Protein AF-A0A953SJZ0-F1 (afdb_monomer)

Foldseek 3Di:
DPPPDPDPDDDDDDDDPPFDPVQKDKDKDKDKDWDALVRQLVVVCVDPPQDNDDPRNVVVSVVSVVVLVVAQDPVRTHIDMDMDIDIDGDD

Mean predicted aligned error: 7.17 Å

Radius of gyration: 18.1 Å; Cα contacts (8 Å, |Δi|>4): 83; chains: 1; bounding box: 40×33×41 Å

Sequence (91 aa):
AGPSSHQTVAKDPTVAPPFDPSRMRRLRFTNEQRLDEAGLIGRAMSASYVPKDGEKAERLVDGLRRLFAEHVGSDGRVGLVYGVWVYLCEL

Secondary structure (DSSP, 8-state):
---------PPPPP--TT--GGGEEEEEEEEEEEE-HHHHHHHHHTSTTS--SHHHHHHHHHHHHHHHHHH--TTS-EEEEEEEEEEEE--

Solvent-accessible surface area (backbone atoms only — not comparable to full-atom values): 5914 Å² total; per-residue (Å²): 133,79,85,84,74,89,70,82,78,75,75,84,80,90,70,65,86,91,53,52,74,92,58,45,46,80,45,80,49,77,50,75,45,81,26,40,69,67,50,49,52,52,59,54,68,65,43,89,86,52,64,88,59,64,72,66,25,52,54,49,51,54,49,50,52,51,51,41,73,76,55,48,42,100,86,62,30,36,77,51,74,44,81,44,78,46,79,47,64,84,134

Nearest PDB structures (foldseek):
  1p91-assembly1_A  TM=4.853E-01  e=8.008E-01  Escherichia coli
  7veo-assembly1_B  TM=6.423E-01  e=7.431E+00  Bombyx mori
  1p91-assembly1_B  TM=3.448E-01  e=4.330E+00  Escherichia coli

pLDDT: mean 86.86, std 16.24, range [34.34, 98.5]

Structure (mmCIF, N/CA/C/O backbone):
data_AF-A0A953SJZ0-F1
#
_entry.id   AF-A0A953SJZ0-F1
#
loop_
_atom_site.group_PDB
_atom_site.id
_atom_site.type_symbol
_atom_site.label_atom_id
_atom_site.label_alt_id
_atom_site.label_comp_id
_atom_site.label_asym_id
_atom_site.label_entity_id
_atom_site.label_seq_id
_atom_site.pdbx_PDB_ins_code
_atom_site.Cartn_x
_atom_site.Cartn_y
_atom_site.Cartn_z
_atom_site.occupancy
_atom_site.B_iso_or_equiv
_atom_site.auth_seq_id
_atom_site.auth_comp_id
_atom_site.auth_asym_id
_atom_site.auth_atom_id
_atom_site.pdbx_PDB_model_num
ATOM 1 N N . ALA A 1 1 ? -15.172 -16.731 -4.978 1.00 34.41 1 ALA A N 1
ATOM 2 C CA . ALA A 1 1 ? -15.000 -15.388 -5.562 1.00 34.41 1 ALA A CA 1
ATOM 3 C C . ALA A 1 1 ? -13.507 -15.163 -5.760 1.00 34.41 1 ALA A C 1
ATOM 5 O O . ALA A 1 1 ? -12.771 -15.262 -4.788 1.00 34.41 1 ALA A O 1
ATOM 6 N N . GLY A 1 2 ? -13.036 -15.009 -7.000 1.00 34.34 2 GLY A N 1
ATOM 7 C CA . GLY A 1 2 ? -11.628 -14.677 -7.250 1.00 34.34 2 GLY A CA 1
ATOM 8 C C . GLY A 1 2 ? -11.343 -13.230 -6.830 1.00 34.34 2 GLY A C 1
ATOM 9 O O . GLY A 1 2 ? -12.275 -12.423 -6.850 1.00 34.34 2 GLY A O 1
ATOM 10 N N . PRO A 1 3 ? -10.110 -12.877 -6.432 1.00 39.00 3 PRO A N 1
ATOM 11 C CA . PRO A 1 3 ? -9.793 -11.504 -6.064 1.00 39.00 3 PRO A CA 1
ATOM 12 C C . PRO A 1 3 ? -9.943 -10.603 -7.297 1.00 39.00 3 PRO A C 1
ATOM 14 O O . PRO A 1 3 ? -9.213 -10.750 -8.279 1.00 39.00 3 PRO A O 1
ATOM 17 N N . SER A 1 4 ? -10.904 -9.677 -7.255 1.00 38.88 4 SER A N 1
ATOM 18 C CA . SER A 1 4 ? -11.037 -8.612 -8.250 1.00 38.88 4 SER A CA 1
ATOM 19 C C . SER A 1 4 ? -9.772 -7.763 -8.219 1.00 38.88 4 SER A C 1
ATOM 21 O O . SER A 1 4 ? -9.538 -6.989 -7.294 1.00 38.88 4 SER A O 1
ATOM 23 N N . SER A 1 5 ? -8.914 -7.943 -9.219 1.00 45.78 5 SER A N 1
ATOM 24 C CA . SER A 1 5 ? -7.667 -7.204 -9.326 1.00 45.78 5 SER A CA 1
ATOM 25 C C . SER A 1 5 ? -7.912 -5.916 -10.104 1.00 45.78 5 SER A C 1
ATOM 27 O O . SER A 1 5 ? -7.928 -5.918 -11.333 1.00 45.78 5 SER A O 1
ATOM 29 N N . HIS A 1 6 ? -8.082 -4.798 -9.395 1.00 44.03 6 HIS A N 1
ATOM 30 C CA . HIS A 1 6 ? -7.918 -3.468 -9.984 1.00 44.03 6 HIS A CA 1
ATOM 31 C C . HIS A 1 6 ? -6.421 -3.233 -10.251 1.00 44.03 6 HIS A C 1
ATOM 33 O O . HIS A 1 6 ? -5.736 -2.520 -9.523 1.00 44.03 6 HIS A O 1
ATOM 39 N N . GLN A 1 7 ? -5.880 -3.909 -11.266 1.00 50.16 7 GLN A N 1
ATOM 40 C CA . GLN A 1 7 ? -4.531 -3.667 -11.767 1.00 50.16 7 GLN A CA 1
ATOM 41 C C . GLN A 1 7 ? -4.579 -2.477 -12.726 1.00 50.16 7 GLN A C 1
ATOM 43 O O . GLN A 1 7 ? -4.979 -2.617 -13.879 1.00 50.16 7 GLN A O 1
ATOM 48 N N . THR A 1 8 ? -4.134 -1.304 -12.274 1.00 52.19 8 THR A N 1
ATOM 49 C CA . THR A 1 8 ? -3.720 -0.249 -13.204 1.00 52.19 8 THR A CA 1
ATOM 50 C C . THR A 1 8 ? -2.445 -0.732 -13.889 1.00 52.19 8 THR A C 1
ATOM 52 O O . THR A 1 8 ? -1.369 -0.725 -13.292 1.00 52.19 8 THR A O 1
ATOM 55 N N . VAL A 1 9 ? -2.558 -1.216 -15.125 1.00 54.47 9 VAL A N 1
ATOM 56 C CA . VAL A 1 9 ? -1.386 -1.572 -15.930 1.00 54.47 9 VAL A CA 1
ATOM 57 C C . VAL A 1 9 ? -0.752 -0.266 -16.398 1.00 54.47 9 VAL A C 1
ATOM 59 O O . VAL A 1 9 ? -1.321 0.446 -17.224 1.00 54.47 9 VAL A O 1
ATOM 62 N N . ALA A 1 10 ? 0.402 0.085 -15.830 1.00 60.38 10 ALA A N 1
ATOM 63 C CA . ALA A 1 10 ? 1.183 1.216 -16.312 1.00 60.38 10 ALA A CA 1
ATOM 64 C C . ALA A 1 10 ? 1.588 0.965 -17.775 1.00 60.38 10 ALA A C 1
ATOM 66 O O . ALA A 1 10 ? 2.029 -0.133 -18.116 1.00 60.38 10 ALA A O 1
ATOM 67 N N . LYS A 1 11 ? 1.431 1.978 -18.634 1.00 68.56 11 LYS A N 1
ATOM 68 C CA . LYS A 1 11 ? 1.959 1.961 -20.005 1.00 68.56 11 LYS A CA 1
ATOM 69 C C . LYS A 1 11 ? 3.473 1.716 -19.953 1.00 68.56 11 LYS A C 1
ATOM 71 O O . LYS A 1 11 ? 4.128 2.247 -19.054 1.00 68.56 11 LYS A O 1
ATOM 76 N N . ASP A 1 12 ? 4.016 0.940 -20.895 1.00 72.00 12 ASP A N 1
ATOM 77 C CA . ASP A 1 12 ? 5.466 0.727 -20.976 1.00 72.00 12 ASP A CA 1
ATOM 78 C C . ASP A 1 12 ? 6.184 2.098 -21.038 1.00 72.00 12 ASP A C 1
ATOM 80 O O . ASP A 1 12 ? 5.733 2.996 -21.763 1.00 72.00 12 ASP A O 1
ATOM 84 N N . PRO A 1 13 ? 7.252 2.306 -20.247 1.00 72.94 13 PRO A N 1
ATOM 85 C CA . PRO A 1 13 ? 7.922 3.592 -20.150 1.00 72.94 13 PRO A CA 1
ATOM 86 C C . PRO A 1 13 ? 8.700 3.900 -21.430 1.00 72.94 13 PRO A C 1
ATOM 88 O O . PRO A 1 13 ? 9.395 3.044 -21.976 1.00 72.94 13 PRO A O 1
ATOM 91 N N . THR A 1 14 ? 8.648 5.156 -21.871 1.00 79.81 14 THR A N 1
ATOM 92 C CA . THR A 1 14 ? 9.612 5.678 -22.843 1.00 79.81 14 THR A CA 1
ATOM 93 C C . THR A 1 14 ? 10.917 5.970 -22.109 1.00 79.81 14 THR A C 1
ATOM 95 O O . THR A 1 14 ? 10.932 6.782 -21.185 1.00 79.81 14 THR A O 1
ATOM 98 N N . VAL A 1 15 ? 12.008 5.326 -22.514 1.00 79.81 15 VAL A N 1
ATOM 99 C CA . VAL A 1 15 ? 13.353 5.554 -21.966 1.00 79.81 15 VAL A CA 1
ATOM 100 C C . VAL A 1 15 ? 14.222 6.310 -22.969 1.00 79.81 15 VAL A C 1
ATOM 102 O O . VAL A 1 15 ? 14.138 6.082 -24.173 1.00 79.81 15 VAL A O 1
ATOM 105 N N . ALA A 1 16 ? 15.023 7.252 -22.468 1.00 81.25 16 ALA A N 1
ATOM 106 C CA . ALA A 1 16 ? 15.976 8.015 -23.268 1.00 81.25 16 ALA A CA 1
ATOM 107 C C . ALA A 1 16 ? 17.292 7.228 -23.461 1.00 81.25 16 ALA A C 1
ATOM 109 O O . ALA A 1 16 ? 17.578 6.320 -22.674 1.00 81.25 16 ALA A O 1
ATOM 110 N N . PRO A 1 17 ? 18.127 7.580 -24.457 1.00 80.00 17 PRO A N 1
ATOM 111 C CA . PRO A 1 17 ? 19.475 7.029 -24.588 1.00 80.00 17 PRO A CA 1
ATOM 112 C C . PRO A 1 17 ? 20.278 7.133 -23.275 1.00 80.00 17 PRO A C 1
ATOM 114 O O . PRO A 1 17 ? 20.109 8.111 -22.542 1.00 80.00 17 PRO A O 1
ATOM 117 N N . PRO A 1 18 ? 21.157 6.160 -22.970 1.00 82.12 18 PRO A N 1
ATOM 118 C CA . PRO A 1 18 ? 21.651 5.090 -23.847 1.00 82.12 18 PRO A CA 1
ATOM 119 C C . PRO A 1 18 ? 20.796 3.808 -23.861 1.00 82.12 18 PRO A C 1
ATOM 121 O O . PRO A 1 18 ? 21.228 2.800 -24.412 1.00 82.12 18 PRO A O 1
ATOM 124 N N . PHE A 1 19 ? 19.607 3.809 -23.257 1.00 84.50 19 PHE A N 1
ATOM 125 C CA . PHE A 1 19 ? 18.791 2.601 -23.145 1.00 84.50 19 PHE A CA 1
ATOM 126 C C . PHE A 1 19 ? 18.084 2.279 -24.467 1.00 84.50 19 PHE A C 1
ATOM 128 O O . PHE A 1 19 ? 17.154 2.975 -24.869 1.00 84.50 19 PHE A O 1
ATOM 135 N N . ASP A 1 20 ? 18.531 1.217 -25.140 1.00 82.75 20 ASP A N 1
ATOM 136 C CA . ASP A 1 20 ? 17.892 0.679 -26.342 1.00 82.75 20 ASP A CA 1
ATOM 137 C C . ASP A 1 20 ? 16.664 -0.164 -25.942 1.00 82.75 20 ASP A C 1
ATOM 139 O O . ASP A 1 20 ? 16.827 -1.204 -25.291 1.00 82.75 20 ASP A O 1
ATOM 143 N N . PRO A 1 21 ? 15.434 0.223 -26.338 1.00 81.50 21 PRO A N 1
ATOM 144 C CA . PRO A 1 21 ? 14.231 -0.543 -26.022 1.00 81.50 21 PRO A CA 1
ATOM 145 C C . PRO A 1 21 ? 14.284 -2.000 -26.496 1.00 81.50 21 PRO A C 1
ATOM 147 O O . PRO A 1 21 ? 13.686 -2.864 -25.857 1.00 81.50 21 PRO A O 1
ATOM 150 N N . SER A 1 22 ? 15.016 -2.299 -27.578 1.00 82.56 22 SER A N 1
ATOM 151 C CA . SER A 1 22 ? 15.175 -3.668 -28.088 1.00 82.56 22 SER A CA 1
ATOM 152 C C . SER A 1 22 ? 16.025 -4.560 -27.174 1.00 82.56 22 SER A C 1
ATOM 154 O O . SER A 1 22 ? 15.905 -5.784 -27.222 1.00 82.56 22 SER A O 1
ATOM 156 N N . ARG A 1 23 ? 16.841 -3.957 -26.299 1.00 85.31 23 ARG A N 1
ATOM 157 C CA . ARG A 1 23 ? 17.669 -4.639 -25.290 1.00 85.31 23 ARG A CA 1
ATOM 158 C C . ARG A 1 23 ? 17.036 -4.629 -23.898 1.00 85.31 23 ARG A C 1
ATOM 160 O O . ARG A 1 23 ? 17.632 -5.121 -22.941 1.00 85.31 23 ARG A O 1
ATOM 167 N N . MET A 1 24 ? 15.832 -4.075 -23.770 1.00 86.69 24 MET A N 1
ATOM 168 C CA . MET A 1 24 ? 15.167 -3.903 -22.488 1.00 86.69 24 MET A CA 1
ATOM 169 C C . MET A 1 24 ? 14.354 -5.145 -22.113 1.00 86.69 24 MET A C 1
ATOM 171 O O . MET A 1 24 ? 13.412 -5.544 -22.797 1.00 86.69 24 MET A O 1
ATOM 175 N N . ARG A 1 25 ? 14.684 -5.746 -20.972 1.00 89.94 25 ARG A N 1
ATOM 176 C CA . ARG A 1 25 ? 13.940 -6.860 -20.382 1.00 89.94 25 ARG A CA 1
ATOM 177 C C . ARG A 1 25 ? 12.943 -6.343 -19.358 1.00 89.94 25 ARG A C 1
ATOM 179 O O . ARG A 1 25 ? 13.318 -5.658 -18.408 1.00 89.94 25 ARG A O 1
ATOM 186 N N . ARG A 1 26 ? 11.677 -6.735 -19.506 1.00 89.75 26 ARG A N 1
ATOM 187 C CA . ARG A 1 26 ? 10.631 -6.464 -18.514 1.00 89.75 26 ARG A CA 1
ATOM 188 C C . ARG A 1 26 ? 10.534 -7.617 -17.517 1.00 89.75 26 ARG A C 1
ATOM 190 O O . ARG A 1 26 ? 10.250 -8.750 -17.896 1.00 89.75 26 ARG A O 1
ATOM 197 N N . LEU A 1 27 ? 10.734 -7.314 -16.242 1.00 91.75 27 LEU A N 1
ATOM 198 C CA . LEU A 1 27 ? 10.611 -8.236 -15.118 1.00 91.75 27 LEU A CA 1
ATOM 199 C C . LEU A 1 27 ? 9.400 -7.843 -14.270 1.00 91.75 27 LEU A C 1
ATOM 201 O O . LEU A 1 27 ? 9.111 -6.657 -14.100 1.00 91.75 27 LEU A O 1
ATOM 205 N N . ARG A 1 28 ? 8.701 -8.841 -13.725 1.00 91.50 28 ARG A N 1
ATOM 206 C CA . ARG A 1 28 ? 7.593 -8.644 -12.787 1.00 91.50 28 ARG A CA 1
ATOM 207 C C . ARG A 1 28 ? 7.932 -9.319 -11.470 1.00 91.50 28 AR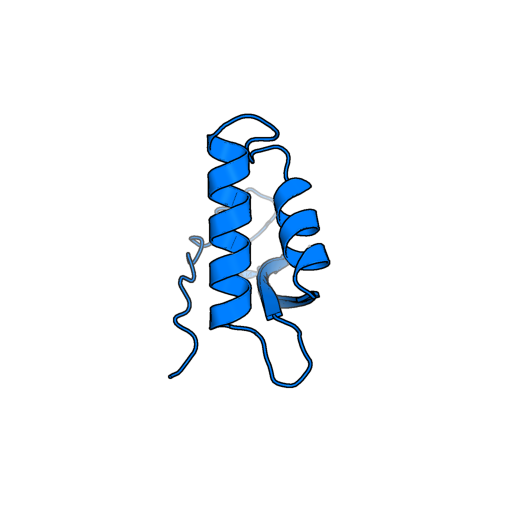G A C 1
ATOM 209 O O . ARG A 1 28 ? 8.234 -10.508 -11.450 1.00 91.50 28 ARG A O 1
ATOM 216 N N . PHE A 1 29 ? 7.812 -8.568 -10.389 1.00 92.44 29 PHE A N 1
ATOM 217 C CA . PHE A 1 29 ? 7.940 -9.068 -9.030 1.00 92.44 29 PHE A CA 1
ATOM 218 C C . PHE A 1 29 ? 6.651 -8.799 -8.265 1.00 92.44 29 PHE A C 1
ATOM 220 O O . PHE A 1 29 ? 5.910 -7.861 -8.567 1.00 92.44 29 PHE A O 1
ATOM 227 N N . THR A 1 30 ? 6.403 -9.624 -7.258 1.00 92.56 30 THR A N 1
ATOM 228 C CA . THR A 1 30 ? 5.318 -9.419 -6.306 1.00 92.56 30 THR A CA 1
ATOM 229 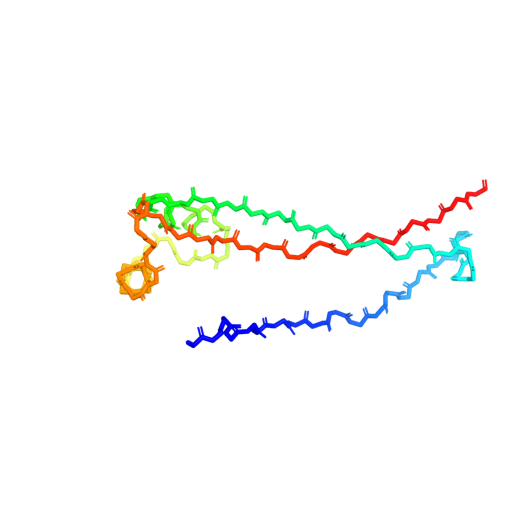C C . THR A 1 30 ? 5.928 -9.146 -4.943 1.00 92.56 30 THR A C 1
ATOM 231 O O . THR A 1 30 ? 6.802 -9.885 -4.498 1.00 92.56 30 THR A O 1
ATOM 234 N N . ASN A 1 31 ? 5.457 -8.093 -4.284 1.00 91.06 31 ASN A N 1
ATOM 235 C CA . ASN A 1 31 ? 5.735 -7.832 -2.881 1.00 91.06 31 ASN A CA 1
ATOM 236 C C . ASN A 1 31 ? 4.430 -7.981 -2.093 1.00 91.06 31 ASN A C 1
ATOM 238 O O . ASN A 1 31 ? 3.509 -7.185 -2.277 1.00 91.06 31 ASN A O 1
ATOM 242 N N . GLU A 1 32 ? 4.348 -9.005 -1.247 1.00 94.31 32 GLU A N 1
ATOM 243 C CA . GLU A 1 32 ? 3.194 -9.271 -0.388 1.00 94.31 32 GLU A CA 1
ATOM 244 C C . GLU A 1 32 ? 3.529 -8.946 1.068 1.00 94.31 32 GLU A C 1
ATOM 246 O O . GLU A 1 32 ? 4.528 -9.412 1.614 1.00 94.31 32 GLU A O 1
ATOM 251 N N . GLN A 1 33 ? 2.651 -8.178 1.712 1.00 94.75 33 GLN A N 1
ATOM 252 C CA . GLN A 1 33 ? 2.670 -7.950 3.155 1.00 94.75 33 GLN A CA 1
ATOM 253 C C . GLN A 1 33 ? 1.443 -8.612 3.778 1.00 94.75 33 GLN A C 1
ATOM 255 O O . GLN A 1 33 ? 0.315 -8.293 3.401 1.00 94.75 33 GLN A O 1
ATOM 260 N N . ARG A 1 34 ? 1.660 -9.514 4.743 1.00 96.88 34 ARG A N 1
ATOM 261 C CA . ARG A 1 34 ? 0.585 -10.133 5.533 1.00 96.88 34 ARG A CA 1
ATOM 262 C C . ARG A 1 34 ? 0.387 -9.367 6.833 1.00 96.88 34 ARG A C 1
ATOM 264 O O . ARG A 1 34 ? 1.256 -9.415 7.705 1.00 96.88 34 ARG A O 1
ATOM 271 N N . LEU A 1 35 ? -0.746 -8.688 6.952 1.00 98.00 35 LEU A N 1
ATOM 272 C CA . LEU A 1 35 ? -1.017 -7.712 8.005 1.00 98.00 35 LEU A CA 1
ATOM 273 C C . LEU A 1 35 ? -2.229 -8.142 8.833 1.00 98.00 35 LEU A C 1
ATOM 275 O O . LEU A 1 35 ? -3.217 -8.622 8.280 1.00 98.00 35 LEU A O 1
ATOM 279 N N . ASP A 1 36 ? -2.150 -7.955 10.146 1.00 98.38 36 ASP A N 1
ATOM 280 C CA . ASP A 1 36 ? -3.337 -7.893 10.998 1.00 98.38 36 ASP A CA 1
ATOM 281 C C . ASP A 1 36 ? -4.025 -6.520 10.842 1.00 98.38 36 ASP A C 1
ATOM 283 O O . ASP A 1 36 ? -3.576 -5.666 10.068 1.00 98.38 36 ASP A O 1
ATOM 287 N N . GLU A 1 37 ? -5.137 -6.299 11.546 1.00 98.25 37 GLU A N 1
ATOM 288 C CA . GLU A 1 37 ? -5.908 -5.054 11.436 1.00 98.25 37 GLU A CA 1
ATOM 289 C C . GLU A 1 37 ? -5.051 -3.824 11.776 1.00 98.25 37 GLU A C 1
ATOM 291 O O . GLU A 1 37 ? -5.024 -2.841 11.029 1.00 98.25 37 GLU A O 1
ATOM 296 N N . ALA A 1 38 ? -4.297 -3.900 12.876 1.00 98.25 38 ALA A N 1
ATOM 297 C CA . ALA A 1 38 ? -3.421 -2.822 13.321 1.00 98.25 38 ALA A CA 1
ATOM 298 C C . ALA A 1 38 ? -2.315 -2.536 12.294 1.00 98.25 38 ALA A C 1
ATOM 300 O O . ALA A 1 38 ? -2.039 -1.375 11.985 1.00 98.25 38 ALA A O 1
ATOM 301 N N . GLY A 1 39 ? -1.720 -3.582 11.719 1.00 97.81 39 GLY A N 1
ATOM 302 C CA . GLY A 1 39 ? -0.723 -3.491 10.662 1.00 97.81 39 GLY A CA 1
ATOM 303 C C . GLY A 1 39 ? -1.277 -2.868 9.383 1.00 97.81 39 GLY A C 1
ATOM 304 O O . GLY A 1 39 ? -0.606 -2.026 8.784 1.00 97.81 39 GLY A O 1
ATOM 305 N N . LEU A 1 40 ? -2.506 -3.216 8.980 1.00 97.44 40 LEU A N 1
ATOM 306 C CA . LEU A 1 40 ? -3.172 -2.617 7.819 1.00 97.44 40 LEU A CA 1
ATOM 307 C C . LEU A 1 40 ? -3.386 -1.113 8.021 1.00 97.44 40 LEU A C 1
ATOM 309 O O . LEU A 1 40 ? -3.002 -0.312 7.164 1.00 97.44 40 LEU A O 1
ATOM 313 N N . ILE A 1 41 ? -3.958 -0.729 9.165 1.00 97.56 41 ILE A N 1
ATOM 314 C CA . ILE A 1 41 ? -4.220 0.675 9.499 1.00 97.56 41 ILE A CA 1
ATOM 315 C C . ILE A 1 41 ? -2.902 1.445 9.595 1.00 97.56 41 ILE A C 1
ATOM 317 O O . ILE A 1 41 ? -2.742 2.47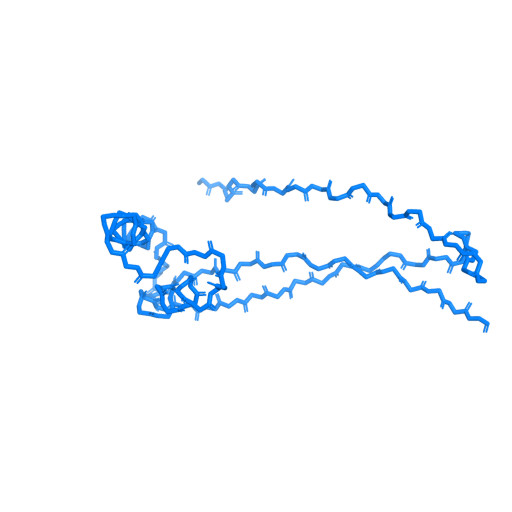6 8.943 1.00 97.56 41 ILE A O 1
ATOM 321 N N . GLY A 1 42 ? -1.916 0.924 10.328 1.00 96.81 42 GLY A N 1
ATOM 322 C CA . GLY A 1 42 ? -0.600 1.548 10.460 1.00 96.81 42 GLY A CA 1
ATOM 323 C C . GLY A 1 42 ? 0.102 1.735 9.112 1.00 96.81 42 GLY A C 1
ATOM 324 O O . GLY A 1 42 ? 0.671 2.796 8.844 1.00 96.81 42 GLY A O 1
ATOM 325 N N . ARG A 1 43 ? 0.009 0.746 8.213 1.00 95.81 43 ARG A N 1
ATOM 326 C CA . ARG A 1 43 ? 0.599 0.815 6.871 1.00 95.81 43 ARG A CA 1
ATOM 327 C C . ARG A 1 43 ? -0.065 1.862 5.983 1.00 95.81 43 ARG A C 1
ATOM 329 O O . ARG A 1 43 ? 0.641 2.507 5.203 1.00 95.81 43 ARG A O 1
ATOM 336 N N . ALA A 1 44 ? -1.383 2.021 6.077 1.00 94.81 44 ALA A N 1
ATOM 337 C CA . ALA A 1 44 ? -2.099 3.083 5.379 1.00 94.81 44 ALA A CA 1
ATOM 338 C C . ALA A 1 44 ? -1.706 4.454 5.947 1.00 94.81 44 ALA A C 1
ATOM 340 O O . ALA A 1 44 ? -1.301 5.343 5.199 1.00 94.81 44 ALA A O 1
ATOM 341 N N . MET A 1 45 ? -1.715 4.586 7.276 1.00 94.69 45 MET A N 1
ATOM 342 C CA . MET A 1 45 ? -1.416 5.830 7.988 1.00 94.69 45 MET A CA 1
ATOM 343 C C . MET A 1 45 ? 0.052 6.261 7.908 1.00 94.69 45 MET A C 1
ATOM 345 O O . MET A 1 45 ? 0.356 7.403 8.246 1.00 94.69 45 MET A O 1
ATOM 349 N N . SER A 1 46 ? 0.971 5.427 7.415 1.00 94.38 46 SER A N 1
ATOM 350 C CA . SER A 1 46 ? 2.358 5.839 7.164 1.00 94.38 46 SER A CA 1
ATOM 351 C C . SER A 1 46 ? 2.544 6.609 5.852 1.00 94.38 46 SER A C 1
ATOM 353 O O . SER A 1 46 ? 3.519 7.346 5.710 1.00 94.38 46 SER A O 1
ATOM 355 N N . ALA A 1 47 ? 1.614 6.509 4.894 1.00 93.06 47 ALA A N 1
ATOM 356 C CA . ALA A 1 47 ? 1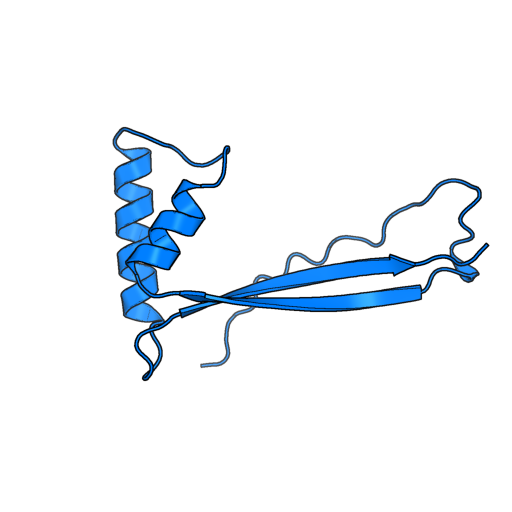.752 7.186 3.606 1.00 93.06 47 ALA A CA 1
ATOM 357 C C . ALA A 1 47 ? 1.579 8.709 3.749 1.00 93.06 47 ALA A C 1
ATOM 359 O O . ALA A 1 47 ? 0.635 9.180 4.374 1.00 93.06 47 ALA A O 1
ATOM 360 N N . SER A 1 48 ? 2.475 9.515 3.179 1.00 92.19 48 SER A N 1
ATOM 361 C CA . SER A 1 48 ? 2.450 10.980 3.359 1.00 92.19 48 SER A CA 1
ATOM 362 C C . SER A 1 48 ? 1.210 11.662 2.768 1.00 92.19 48 SER A C 1
ATOM 364 O O . SER A 1 48 ? 0.852 12.749 3.204 1.00 92.19 48 SER A O 1
ATOM 366 N N . TYR A 1 49 ? 0.545 11.019 1.806 1.00 91.50 49 TYR A N 1
ATOM 367 C CA . TYR A 1 49 ? -0.615 11.560 1.098 1.00 91.50 49 TYR A CA 1
ATOM 368 C C . TYR A 1 49 ? -1.970 11.237 1.743 1.00 91.50 49 TYR A C 1
ATOM 370 O O . TYR A 1 49 ? -2.987 11.743 1.272 1.00 91.50 49 TYR A O 1
ATOM 378 N N 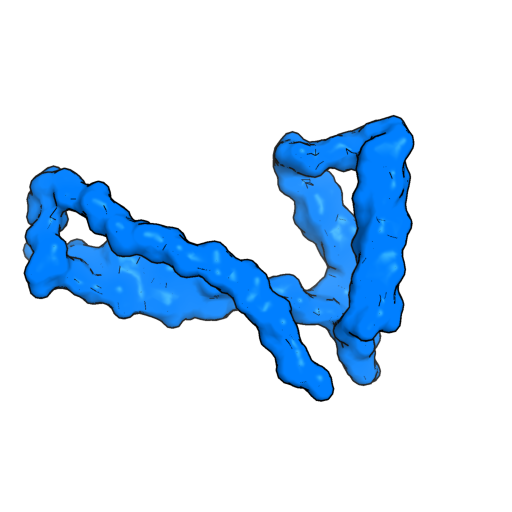. VAL A 1 50 ? -2.029 10.382 2.772 1.00 94.69 50 VAL A N 1
ATOM 379 C CA . VAL A 1 50 ? -3.303 10.125 3.465 1.00 94.69 50 VAL A CA 1
ATOM 380 C C . VAL A 1 50 ? -3.597 11.200 4.516 1.00 94.69 50 VAL A C 1
ATOM 382 O O . VAL A 1 50 ? -2.660 11.692 5.154 1.00 94.69 50 VAL A O 1
ATOM 385 N N . PRO A 1 51 ? -4.885 11.527 4.744 1.00 94.38 51 PRO A N 1
ATOM 386 C CA . PRO A 1 51 ? -5.304 12.376 5.855 1.00 94.38 51 PRO A CA 1
ATOM 387 C C . PRO A 1 51 ? -4.773 11.833 7.185 1.00 94.38 51 PRO A C 1
ATOM 389 O O . PRO A 1 51 ? -4.834 10.626 7.424 1.00 94.38 51 PRO A O 1
ATOM 392 N N . LYS A 1 52 ? -4.240 12.710 8.039 1.00 92.81 52 LYS A N 1
ATOM 393 C CA . LYS A 1 52 ? -3.670 12.323 9.342 1.00 92.81 52 LYS A CA 1
ATOM 394 C C . LYS A 1 52 ? -4.612 12.581 10.508 1.00 92.81 52 LYS A C 1
ATOM 396 O O . LYS A 1 52 ? -4.475 11.935 11.540 1.00 92.81 52 LYS A O 1
ATOM 401 N N . ASP A 1 53 ? -5.556 13.492 10.328 1.00 94.88 53 ASP A N 1
ATOM 402 C CA . ASP A 1 53 ? -6.484 13.948 11.346 1.00 94.88 53 ASP A CA 1
ATOM 403 C C . ASP A 1 53 ? -7.853 14.321 10.754 1.00 94.88 53 ASP A C 1
ATOM 405 O O . ASP A 1 53 ? -8.086 14.308 9.536 1.00 94.88 53 ASP A O 1
ATOM 409 N N . GLY A 1 54 ? -8.782 14.602 11.667 1.00 96.62 54 GLY A N 1
ATOM 410 C CA . GLY A 1 54 ? -10.151 14.988 11.368 1.00 96.62 54 GLY A CA 1
ATOM 411 C C . GLY A 1 54 ? -10.996 13.876 10.746 1.00 96.62 54 GLY A C 1
ATOM 412 O O . GLY A 1 54 ? -10.589 12.724 10.595 1.00 96.62 54 GLY A O 1
ATOM 413 N N . GLU A 1 55 ? -12.195 14.265 10.325 1.00 97.75 55 GLU A N 1
ATOM 414 C CA . GLU A 1 55 ? -13.238 13.355 9.844 1.00 97.75 55 GLU A CA 1
ATOM 415 C C . GLU A 1 55 ? -12.781 12.462 8.675 1.00 97.75 55 GLU A C 1
ATOM 417 O O . GLU A 1 55 ? -13.197 11.313 8.540 1.00 97.75 55 GLU A O 1
ATOM 422 N N . LYS A 1 56 ? -11.892 12.964 7.809 1.00 97.06 56 LYS A N 1
ATOM 423 C CA . LYS A 1 56 ? -11.369 12.171 6.687 1.00 97.06 56 LYS A CA 1
ATOM 424 C C . LYS A 1 56 ? -10.461 11.033 7.155 1.00 97.06 56 LYS A C 1
ATOM 426 O O . LYS A 1 56 ? -10.501 9.965 6.549 1.00 97.06 56 LYS A O 1
ATOM 431 N N . ALA A 1 57 ? -9.652 11.257 8.191 1.00 96.69 57 ALA A N 1
ATOM 432 C CA . ALA A 1 57 ? -8.813 10.212 8.768 1.00 96.69 57 ALA A CA 1
ATOM 433 C C . ALA A 1 57 ? -9.674 9.156 9.477 1.00 96.69 57 ALA A C 1
ATOM 435 O O . ALA A 1 57 ? -9.462 7.964 9.271 1.00 96.69 57 ALA A O 1
ATOM 436 N N . GLU A 1 58 ? -10.698 9.581 10.220 1.00 97.88 58 GLU A N 1
ATOM 437 C CA . GLU A 1 58 ? -11.653 8.679 10.882 1.00 97.88 58 GLU A CA 1
ATOM 438 C C . GLU A 1 58 ? -12.381 7.786 9.867 1.00 97.88 58 GLU A C 1
ATOM 440 O O . GLU A 1 58 ? -12.326 6.560 9.962 1.00 97.88 58 GLU A O 1
ATOM 445 N N . ARG A 1 59 ? -12.956 8.386 8.813 1.00 97.94 59 ARG A N 1
ATOM 446 C CA . ARG A 1 59 ? -13.621 7.644 7.727 1.00 97.94 59 ARG 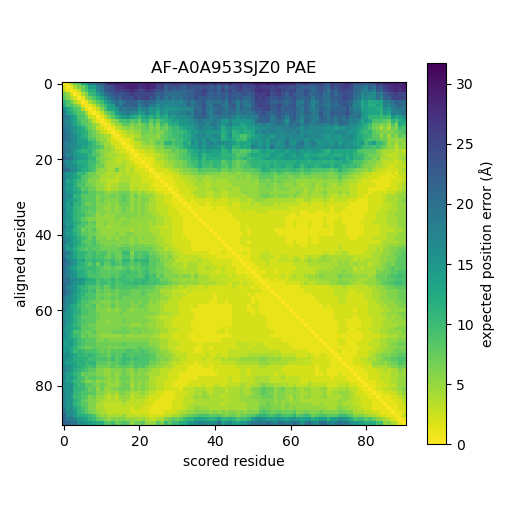A CA 1
ATOM 447 C C . ARG A 1 59 ? -12.684 6.660 7.023 1.00 97.94 59 ARG A C 1
ATOM 449 O O . ARG A 1 59 ? -13.120 5.578 6.632 1.00 97.94 59 ARG A O 1
ATOM 456 N N . LEU A 1 60 ? -11.411 7.025 6.841 1.00 96.94 60 LEU A N 1
ATOM 457 C CA . LEU A 1 60 ? -10.407 6.128 6.269 1.00 96.94 60 LEU A CA 1
ATOM 458 C C . LEU A 1 60 ? -10.175 4.916 7.179 1.00 96.94 60 LEU A C 1
ATOM 460 O O . LEU A 1 60 ? -10.204 3.785 6.698 1.00 96.94 60 LEU A O 1
ATOM 464 N N . VAL A 1 61 ? -9.969 5.141 8.478 1.00 98.06 61 VAL A N 1
ATOM 465 C CA . VAL A 1 61 ? -9.735 4.068 9.455 1.00 98.06 61 VAL A CA 1
ATOM 466 C C . VAL A 1 61 ? -10.938 3.129 9.539 1.00 98.06 61 VAL A C 1
ATOM 468 O O . VAL A 1 61 ? -10.761 1.913 9.480 1.00 98.06 61 VAL A O 1
ATOM 471 N N . ASP A 1 62 ? -12.157 3.661 9.597 1.00 98.31 62 ASP A N 1
ATOM 472 C CA . ASP A 1 62 ? -13.368 2.836 9.660 1.00 98.31 62 ASP A CA 1
ATOM 473 C C . ASP A 1 62 ? -13.589 2.029 8.376 1.00 98.31 62 ASP A C 1
ATOM 475 O O . ASP A 1 62 ? -13.950 0.850 8.427 1.00 98.31 62 ASP A O 1
ATOM 479 N N . GLY A 1 63 ? -13.287 2.621 7.216 1.00 98.19 63 GLY A N 1
ATOM 480 C CA . GLY A 1 63 ? -13.273 1.902 5.945 1.00 98.19 63 GLY A CA 1
ATOM 481 C C . GLY A 1 63 ? -12.267 0.748 5.938 1.00 98.19 63 GLY A C 1
ATOM 482 O O . GLY A 1 63 ? -12.599 -0.353 5.502 1.00 98.19 63 GLY A O 1
ATOM 483 N N . LEU A 1 64 ? -11.058 0.964 6.466 1.00 97.75 64 LEU A N 1
ATOM 484 C CA . LEU A 1 64 ? -10.025 -0.074 6.557 1.00 97.75 64 LEU A CA 1
ATOM 485 C C . LEU A 1 64 ? -10.419 -1.209 7.505 1.00 97.75 64 LEU A C 1
ATOM 487 O O . LEU A 1 64 ? -10.202 -2.368 7.162 1.00 97.75 64 LEU A O 1
ATOM 491 N N . ARG A 1 65 ? -11.038 -0.903 8.651 1.00 98.50 65 ARG A N 1
ATOM 492 C CA . ARG A 1 65 ? -11.573 -1.919 9.575 1.00 98.50 65 ARG A CA 1
ATOM 493 C C . ARG A 1 65 ? -12.627 -2.788 8.908 1.00 98.50 65 ARG A C 1
ATOM 495 O O . ARG A 1 65 ? -12.577 -4.012 9.001 1.00 98.50 65 ARG A O 1
ATOM 502 N N . ARG A 1 66 ? -13.559 -2.156 8.191 1.00 98.38 66 ARG A N 1
ATOM 503 C CA . ARG A 1 66 ? -14.594 -2.870 7.444 1.00 98.38 66 ARG A CA 1
ATOM 504 C C . ARG A 1 66 ? -13.983 -3.782 6.380 1.00 98.38 66 ARG A C 1
ATOM 506 O O . ARG A 1 66 ? -14.325 -4.958 6.330 1.00 98.38 66 ARG A O 1
ATOM 513 N N . LEU A 1 67 ? -13.050 -3.264 5.581 1.00 97.06 67 LEU A N 1
ATOM 514 C CA . LEU A 1 67 ? -12.351 -4.057 4.567 1.00 97.06 67 LEU A CA 1
ATOM 515 C C . LEU A 1 67 ? -11.556 -5.210 5.187 1.00 97.06 67 LEU A C 1
ATOM 517 O O . LEU A 1 67 ? -11.540 -6.304 4.632 1.00 97.06 67 LEU A O 1
ATOM 521 N N . PHE A 1 68 ? -10.916 -4.991 6.337 1.00 98.25 68 PHE A N 1
ATOM 522 C CA . PHE A 1 68 ? -10.225 -6.054 7.057 1.00 98.25 68 PHE A CA 1
ATOM 523 C C . PHE A 1 68 ? -11.197 -7.170 7.445 1.00 98.25 68 PHE A C 1
ATOM 525 O O . PHE A 1 68 ? -10.964 -8.322 7.093 1.00 98.25 68 PHE A O 1
ATOM 532 N N . ALA A 1 69 ? -12.317 -6.832 8.088 1.00 97.94 69 ALA A N 1
ATOM 533 C CA . ALA A 1 69 ? -13.330 -7.808 8.485 1.00 97.94 69 ALA A CA 1
ATOM 534 C C . ALA A 1 69 ? -13.916 -8.585 7.290 1.00 97.94 69 ALA A C 1
ATOM 536 O O . ALA A 1 69 ? -14.186 -9.778 7.407 1.00 97.94 69 ALA A O 1
ATOM 537 N N . GLU A 1 70 ? -14.080 -7.934 6.135 1.00 97.69 70 GLU A N 1
ATOM 538 C CA . GLU A 1 70 ? -14.593 -8.557 4.906 1.00 97.69 70 GLU A CA 1
ATOM 539 C C . GLU A 1 70 ? -13.581 -9.505 4.230 1.00 97.69 70 GLU A C 1
ATOM 541 O O . GLU A 1 70 ? -13.986 -10.425 3.515 1.00 97.69 70 GLU A O 1
ATOM 546 N N . HIS A 1 71 ? -12.274 -9.304 4.441 1.00 96.56 71 HIS A N 1
ATOM 547 C CA . HIS A 1 71 ? -11.214 -9.990 3.687 1.00 96.56 71 HIS A CA 1
ATOM 548 C C . HIS A 1 71 ? -10.218 -10.796 4.527 1.00 96.56 71 HIS A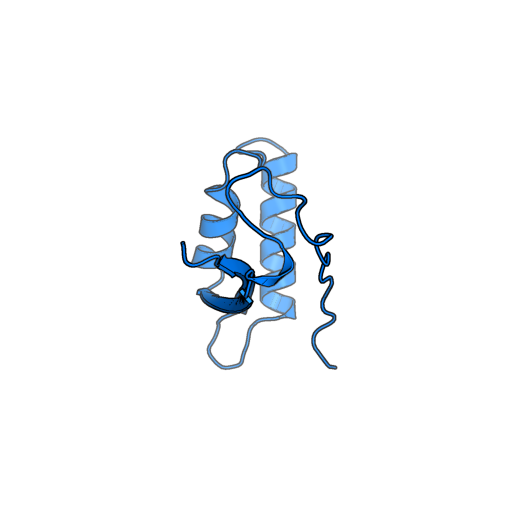 C 1
ATOM 550 O O . HIS A 1 71 ? -9.327 -11.431 3.953 1.00 96.56 71 HIS A O 1
ATOM 556 N N . VAL A 1 72 ? -10.326 -10.774 5.856 1.00 97.75 72 VAL A N 1
ATOM 557 C CA . VAL A 1 72 ? -9.412 -11.493 6.746 1.00 97.75 72 VAL A CA 1
ATOM 558 C C . VAL A 1 72 ? -9.428 -12.995 6.449 1.00 97.75 72 VAL A C 1
ATOM 560 O O . VAL A 1 72 ? -10.478 -13.630 6.340 1.00 97.75 72 VAL A O 1
ATOM 563 N N . GLY A 1 73 ? -8.237 -13.566 6.274 1.00 95.00 73 GLY A N 1
ATOM 564 C CA . GLY A 1 73 ? -8.061 -14.998 6.080 1.00 95.00 73 GLY A CA 1
ATOM 565 C C . GLY A 1 73 ? -8.238 -15.782 7.378 1.00 95.00 73 GLY A C 1
ATOM 566 O O . GLY A 1 73 ? -8.291 -15.230 8.476 1.00 95.00 73 GLY A O 1
ATOM 567 N N . SER A 1 74 ? -8.246 -17.110 7.270 1.00 95.75 74 SER A N 1
ATOM 568 C CA . SER A 1 74 ? -8.288 -18.004 8.435 1.00 95.75 74 SER A CA 1
ATOM 569 C C . SER A 1 74 ? -7.078 -17.860 9.369 1.00 95.75 74 SER A C 1
ATOM 571 O O . SER A 1 74 ? -7.134 -18.302 10.510 1.00 95.75 74 SER A O 1
ATOM 573 N N . ASP A 1 75 ? -5.983 -17.257 8.897 1.00 96.38 75 ASP A N 1
ATOM 574 C CA . ASP A 1 75 ? -4.788 -16.932 9.683 1.00 96.38 75 ASP A CA 1
ATOM 575 C C . ASP A 1 75 ? -4.893 -15.590 10.431 1.00 96.38 75 ASP A C 1
ATOM 577 O O . ASP A 1 75 ? -3.921 -15.155 11.050 1.00 96.38 75 ASP A O 1
ATOM 581 N N . GLY A 1 76 ? -6.050 -14.920 10.372 1.00 97.38 76 GLY A N 1
ATOM 582 C CA . GLY A 1 76 ? -6.270 -13.629 11.023 1.00 97.38 76 GLY A CA 1
ATOM 583 C C . GLY A 1 76 ? -5.558 -12.467 10.331 1.00 97.38 76 GLY A C 1
ATOM 584 O O . GLY A 1 76 ? -5.307 -11.443 10.965 1.00 97.38 76 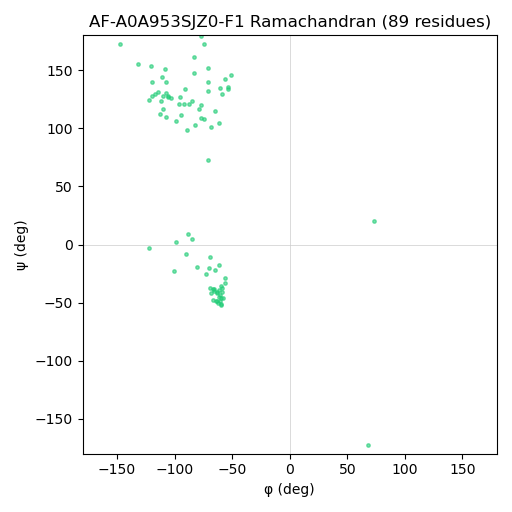GLY A O 1
ATOM 585 N N . ARG A 1 77 ? -5.189 -12.617 9.050 1.00 98.00 77 ARG A N 1
ATOM 586 C CA . ARG A 1 77 ? -4.443 -11.601 8.294 1.00 98.00 77 ARG A CA 1
ATOM 587 C C . ARG A 1 77 ? -5.055 -11.320 6.929 1.00 98.00 77 ARG A C 1
ATOM 589 O O . ARG A 1 77 ? -5.697 -12.174 6.323 1.00 98.00 77 ARG A O 1
ATOM 596 N N . VAL A 1 78 ? -4.786 -10.124 6.416 1.00 97.31 78 VAL A N 1
ATOM 597 C CA . VAL A 1 78 ? -5.040 -9.735 5.023 1.00 97.31 78 VAL A CA 1
ATOM 598 C C . VAL A 1 78 ? -3.728 -9.614 4.254 1.00 97.31 78 VAL A C 1
ATOM 600 O O . VAL A 1 78 ? -2.680 -9.303 4.825 1.00 97.31 78 VAL A O 1
ATOM 603 N N . GLY A 1 79 ? -3.785 -9.855 2.945 1.00 95.25 79 GLY A N 1
ATOM 604 C CA . GLY A 1 79 ? -2.656 -9.658 2.039 1.00 95.25 79 GLY A CA 1
ATOM 605 C C . GLY A 1 79 ? -2.727 -8.298 1.348 1.00 95.25 79 GLY A C 1
ATOM 606 O O . GLY A 1 79 ? -3.672 -8.029 0.609 1.00 95.25 79 GLY A O 1
ATOM 607 N N . LEU A 1 80 ? -1.705 -7.463 1.533 1.00 92.94 80 LEU A N 1
ATOM 608 C CA . LEU A 1 80 ? -1.476 -6.267 0.725 1.00 92.94 80 LEU A CA 1
ATOM 609 C C . LEU A 1 80 ? -0.417 -6.586 -0.336 1.00 92.94 80 LEU A C 1
ATOM 611 O O . LEU A 1 80 ? 0.765 -6.732 -0.021 1.00 92.94 80 LEU A O 1
ATOM 615 N N . VAL A 1 81 ? -0.857 -6.720 -1.590 1.00 91.94 81 VAL A N 1
ATOM 616 C CA . VAL A 1 81 ? -0.038 -7.235 -2.696 1.00 91.94 81 VAL A CA 1
ATOM 617 C C . VAL A 1 81 ? 0.299 -6.120 -3.684 1.00 91.94 81 VAL A C 1
ATOM 619 O O . VAL A 1 81 ? -0.580 -5.581 -4.356 1.00 91.94 81 VAL A O 1
ATOM 622 N N . TYR A 1 82 ? 1.586 -5.806 -3.816 1.00 89.50 82 TYR A N 1
ATOM 623 C CA . TYR A 1 82 ? 2.106 -4.861 -4.800 1.00 89.50 82 TYR A CA 1
ATOM 624 C C . TYR A 1 82 ? 2.761 -5.600 -5.964 1.00 89.50 82 TYR A C 1
ATOM 626 O O . TYR A 1 82 ? 3.675 -6.403 -5.776 1.00 89.50 82 TYR A O 1
ATOM 634 N N . GLY A 1 83 ? 2.320 -5.287 -7.182 1.00 91.00 83 GLY A N 1
ATOM 635 C CA . GLY A 1 83 ? 3.027 -5.669 -8.400 1.00 91.00 83 GLY A CA 1
ATOM 636 C C . GLY A 1 83 ? 4.110 -4.646 -8.721 1.00 91.00 83 GLY A C 1
ATOM 637 O O . GLY A 1 83 ? 3.814 -3.463 -8.870 1.00 91.00 83 GLY A O 1
ATOM 638 N N . VAL A 1 84 ? 5.351 -5.101 -8.848 1.00 90.25 84 VAL A N 1
ATOM 639 C CA . VAL A 1 84 ? 6.492 -4.272 -9.240 1.00 90.25 84 VAL A CA 1
ATOM 640 C C . VAL A 1 84 ? 6.922 -4.677 -10.640 1.00 90.25 84 VAL A C 1
ATOM 642 O O . VAL A 1 84 ? 7.169 -5.852 -10.907 1.00 90.25 84 VAL A O 1
ATOM 645 N N . TRP A 1 85 ? 7.027 -3.695 -11.528 1.00 90.75 85 TRP A N 1
ATOM 646 C CA . TRP A 1 85 ? 7.594 -3.868 -12.859 1.00 90.75 85 TRP A CA 1
ATOM 647 C C . TRP A 1 85 ? 8.981 -3.237 -12.892 1.00 90.75 85 TRP A C 1
ATOM 649 O O . TRP A 1 85 ? 9.138 -2.073 -12.530 1.00 90.75 85 TRP A O 1
ATOM 659 N N . VAL A 1 86 ? 9.977 -4.006 -13.322 1.00 89.69 86 VAL A N 1
ATOM 660 C CA . VAL A 1 86 ? 11.354 -3.538 -13.511 1.00 89.69 86 VAL A CA 1
ATOM 661 C C . VAL A 1 86 ? 11.701 -3.669 -14.985 1.00 89.69 86 VAL A C 1
ATOM 663 O O . VAL A 1 86 ? 11.505 -4.728 -15.576 1.00 89.69 86 VAL A O 1
ATOM 666 N N . TYR A 1 87 ? 12.223 -2.598 -15.569 1.00 88.56 87 TYR A N 1
ATOM 667 C CA . TYR A 1 87 ? 12.737 -2.583 -16.932 1.00 88.56 87 TYR A CA 1
ATOM 668 C C . TYR A 1 87 ? 14.261 -2.519 -16.853 1.00 88.56 87 TYR A C 1
ATOM 670 O O . TYR A 1 87 ? 14.815 -1.522 -16.398 1.00 88.56 87 TYR A O 1
ATOM 678 N N . LEU A 1 88 ? 14.924 -3.614 -17.219 1.00 89.94 88 LEU A N 1
ATOM 679 C CA . LEU A 1 88 ? 16.373 -3.774 -17.131 1.00 89.94 88 LEU A CA 1
ATOM 680 C C . LEU A 1 88 ? 16.987 -3.689 -18.528 1.00 89.94 88 LEU A C 1
ATOM 682 O O . LEU A 1 88 ? 16.577 -4.432 -19.416 1.00 89.94 88 LEU A O 1
ATOM 686 N N . CYS A 1 89 ? 17.984 -2.828 -18.706 1.00 87.25 89 CYS A N 1
ATOM 687 C CA . CYS A 1 89 ? 18.793 -2.750 -19.918 1.00 87.25 89 CYS A CA 1
ATOM 688 C C . CYS A 1 89 ? 20.259 -2.953 -1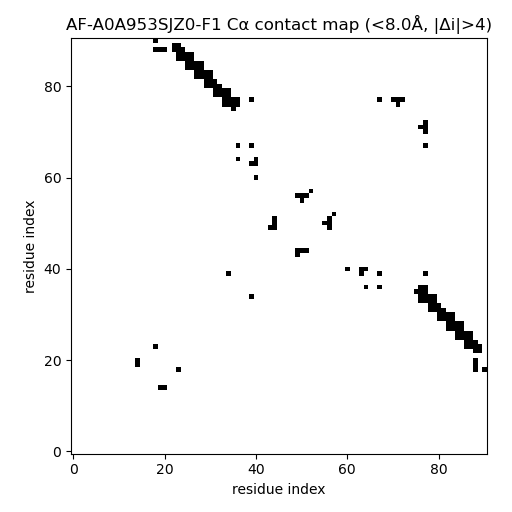9.529 1.00 87.25 89 CYS A C 1
ATOM 690 O O . CYS A 1 89 ? 20.772 -2.233 -18.674 1.00 87.25 89 CYS A O 1
ATOM 692 N N . GLU A 1 90 ? 20.910 -3.936 -20.140 1.00 82.38 90 GLU A N 1
ATOM 693 C CA . GLU A 1 90 ? 22.346 -4.180 -19.986 1.00 82.38 90 GLU A CA 1
ATOM 694 C C . GLU A 1 90 ? 23.087 -3.389 -21.075 1.00 82.38 90 GLU A C 1
ATOM 696 O O . GLU A 1 90 ? 22.635 -3.349 -22.225 1.00 82.38 90 GLU A O 1
ATOM 701 N N . LEU A 1 91 ? 24.159 -2.695 -20.685 1.00 75.38 91 LEU A N 1
ATOM 702 C CA . LEU A 1 91 ? 24.961 -1.833 -21.560 1.00 75.38 91 LEU A CA 1
ATOM 703 C C . LEU A 1 91 ? 26.159 -2.593 -22.128 1.00 75.38 91 LEU A C 1
ATOM 705 O O . LEU A 1 91 ? 26.834 -3.282 -21.330 1.00 75.38 91 LEU A O 1
#